Protein AF-A0AAT9T078-F1 (afdb_monomer_lite)

Foldseek 3Di:
DDLLLLLVLLVQQFQAADDPLAQDRNDYDAFVSSVCNSCCVPPNDDPDRDDDADLCRQVVVQDQSVVVVCVQFFAWDPPVRDARSKKWWFDQDPSTHTRGIWGRNHPQWTFGHDPPGGGDIDGCDPNVSVGTDTITHRDGDPPDPPPDPDDDPDDDPDDDDDDDDDDDDDDDDDDD

pLDDT: mean 80.49, std 22.94, range [25.34, 98.75]

Structure (mmCIF, N/CA/C/O backbone):
data_AF-A0AAT9T078-F1
#
_entry.id   AF-A0AAT9T078-F1
#
loop_
_atom_site.group_PDB
_atom_site.id
_atom_site.type_symbol
_atom_site.label_atom_id
_atom_site.label_alt_id
_atom_site.label_comp_id
_atom_site.label_asym_id
_atom_site.label_entity_id
_atom_site.label_seq_id
_atom_site.pdbx_PDB_ins_code
_atom_site.Cartn_x
_atom_site.Cartn_y
_atom_site.Cartn_z
_atom_site.occupancy
_atom_site.B_iso_or_equiv
_atom_site.auth_seq_id
_atom_site.auth_comp_id
_atom_site.auth_asym_id
_atom_site.auth_atom_id
_atom_site.pdbx_PDB_model_num
ATOM 1 N N . MET A 1 1 ? -11.924 10.698 -8.882 1.00 81.44 1 MET A N 1
ATOM 2 C CA . MET A 1 1 ? -12.069 9.786 -7.739 1.00 81.44 1 MET A CA 1
ATOM 3 C C . MET A 1 1 ? -12.107 10.585 -6.460 1.00 81.44 1 MET A C 1
ATOM 5 O O . MET A 1 1 ? -11.247 11.438 -6.237 1.00 81.44 1 MET A O 1
ATOM 9 N N . ARG A 1 2 ? -13.142 10.361 -5.662 1.00 89.94 2 ARG A N 1
ATOM 10 C CA . ARG A 1 2 ? -13.236 10.812 -4.278 1.00 89.94 2 ARG A CA 1
ATOM 11 C C . ARG A 1 2 ? -12.533 9.783 -3.399 1.00 89.94 2 ARG A C 1
ATOM 13 O O . ARG A 1 2 ? -12.533 8.597 -3.696 1.00 89.94 2 ARG A O 1
ATOM 20 N N . ARG A 1 3 ? -11.975 10.233 -2.281 1.00 94.06 3 ARG A N 1
ATOM 21 C CA . ARG A 1 3 ? -11.275 9.365 -1.323 1.00 94.06 3 ARG A CA 1
ATOM 22 C C . ARG A 1 3 ? -12.120 8.191 -0.824 1.00 94.06 3 ARG A C 1
ATOM 24 O O . ARG A 1 3 ? -11.613 7.083 -0.743 1.00 94.06 3 ARG A O 1
ATOM 31 N N . GLY A 1 4 ? -13.408 8.427 -0.563 1.00 95.62 4 GLY A N 1
ATOM 32 C CA . GLY A 1 4 ? -14.337 7.368 -0.163 1.00 95.62 4 GLY A CA 1
ATOM 33 C C . GLY A 1 4 ? -14.481 6.268 -1.218 1.00 95.62 4 GLY A C 1
ATOM 34 O O . GLY A 1 4 ? -14.464 5.102 -0.863 1.00 95.62 4 GLY A O 1
ATOM 35 N N . GLU A 1 5 ? -14.515 6.615 -2.510 1.00 96.00 5 GLU A N 1
ATOM 36 C CA . GLU A 1 5 ? -14.597 5.626 -3.601 1.00 96.00 5 GLU A CA 1
ATOM 37 C C . GLU A 1 5 ? -13.366 4.710 -3.624 1.00 96.00 5 GLU A C 1
ATOM 39 O O . GLU A 1 5 ? -13.489 3.523 -3.895 1.00 96.00 5 GLU A O 1
ATOM 44 N N . ILE A 1 6 ? -12.188 5.250 -3.292 1.00 96.88 6 ILE A N 1
ATOM 45 C CA . ILE A 1 6 ? -10.938 4.481 -3.215 1.00 96.88 6 ILE A CA 1
ATOM 46 C C . ILE A 1 6 ? -10.976 3.493 -2.048 1.00 96.88 6 ILE A C 1
ATOM 48 O O . ILE A 1 6 ? -10.581 2.343 -2.214 1.00 96.88 6 ILE A O 1
ATOM 52 N N . VAL A 1 7 ? -11.463 3.924 -0.881 1.00 98.31 7 VAL A N 1
ATOM 53 C CA . VAL A 1 7 ? -11.593 3.048 0.295 1.00 98.31 7 VAL A CA 1
ATOM 54 C C . VAL A 1 7 ? -12.614 1.943 0.039 1.00 98.31 7 VAL A C 1
ATOM 56 O O . VAL A 1 7 ? -12.325 0.780 0.303 1.00 98.31 7 VAL A O 1
ATOM 59 N N . GLU A 1 8 ? -13.776 2.285 -0.519 1.00 98.19 8 GLU A N 1
ATOM 60 C CA . GLU A 1 8 ? -14.802 1.296 -0.852 1.00 98.19 8 GLU A CA 1
ATOM 61 C C . GLU A 1 8 ? -14.296 0.298 -1.896 1.00 98.19 8 GLU A C 1
ATOM 63 O O . GLU A 1 8 ? -14.427 -0.904 -1.688 1.00 98.19 8 GLU A O 1
ATOM 68 N N . ALA A 1 9 ? -13.616 0.762 -2.951 1.00 97.75 9 ALA A N 1
ATOM 69 C CA . ALA A 1 9 ? -12.970 -0.129 -3.909 1.00 97.75 9 ALA A CA 1
ATOM 70 C C . ALA A 1 9 ? -11.949 -1.046 -3.222 1.00 97.75 9 ALA A C 1
ATOM 72 O O . ALA A 1 9 ? -12.015 -2.256 -3.399 1.00 97.75 9 ALA A O 1
ATOM 73 N N . ALA A 1 10 ? -11.064 -0.516 -2.371 1.00 98.25 10 ALA A N 1
ATOM 74 C CA . ALA A 1 10 ? -10.077 -1.319 -1.646 1.00 98.25 10 ALA A CA 1
ATOM 75 C C . ALA A 1 10 ? -10.715 -2.402 -0.760 1.00 98.25 10 ALA A C 1
ATOM 77 O O . ALA A 1 10 ? -10.191 -3.512 -0.669 1.00 98.25 10 ALA A O 1
ATOM 78 N N . ARG A 1 11 ? -11.863 -2.115 -0.136 1.00 98.56 11 ARG A N 1
ATOM 79 C CA . ARG A 1 11 ? -12.599 -3.078 0.700 1.00 98.56 11 ARG A CA 1
ATOM 80 C C . ARG A 1 11 ? -13.165 -4.248 -0.095 1.00 98.56 11 ARG A C 1
ATOM 82 O O . ARG A 1 11 ? -13.206 -5.357 0.428 1.00 98.56 11 ARG A O 1
ATOM 89 N N . LEU A 1 12 ? -13.529 -4.046 -1.362 1.00 98.44 12 LEU A N 1
ATOM 90 C CA . LEU A 1 12 ? -13.979 -5.143 -2.224 1.00 98.44 12 LEU A CA 1
ATOM 91 C C . LEU A 1 12 ? -12.871 -6.185 -2.463 1.00 98.44 12 LEU A C 1
ATOM 93 O O . LEU A 1 12 ? -13.167 -7.338 -2.769 1.00 98.44 12 LEU A O 1
ATOM 97 N N . TRP A 1 13 ? -11.599 -5.808 -2.310 1.00 98.38 13 TRP A N 1
ATOM 98 C CA . TRP A 1 13 ? -10.464 -6.712 -2.500 1.00 98.38 13 TRP A CA 1
ATOM 99 C C . TRP A 1 13 ? -10.145 -7.573 -1.276 1.00 98.38 13 TRP A C 1
ATOM 101 O O . TRP A 1 13 ? -9.349 -8.505 -1.409 1.00 98.38 13 TRP A O 1
ATOM 111 N N . LEU A 1 14 ? -10.746 -7.304 -0.110 1.00 98.44 14 LEU A N 1
ATOM 112 C CA . LEU A 1 14 ? -10.518 -8.083 1.110 1.00 98.44 14 LEU A CA 1
ATOM 113 C C . LEU A 1 14 ? -10.739 -9.582 0.863 1.00 98.44 14 LEU A C 1
ATOM 115 O O . LEU A 1 14 ? -11.707 -9.993 0.228 1.00 98.44 14 LEU A O 1
ATOM 119 N N . GLY A 1 15 ? -9.815 -10.405 1.358 1.00 97.88 15 GLY A N 1
ATOM 120 C CA . GLY A 1 15 ? -9.829 -11.855 1.155 1.00 97.88 15 GLY A CA 1
ATOM 121 C C . GLY A 1 15 ? -9.188 -12.338 -0.152 1.00 97.88 15 GLY A C 1
ATOM 122 O O . GLY A 1 15 ? -8.995 -13.542 -0.303 1.00 97.88 15 GLY A O 1
ATOM 123 N N . THR A 1 16 ? -8.796 -11.448 -1.072 1.00 98.38 16 THR A N 1
ATOM 124 C CA . THR A 1 16 ? -8.053 -11.846 -2.283 1.00 98.38 16 THR A CA 1
ATOM 125 C C . THR A 1 16 ? -6.709 -12.482 -1.890 1.00 98.38 16 THR A C 1
ATOM 127 O O . THR A 1 16 ? -5.955 -11.842 -1.155 1.00 98.38 16 THR A O 1
ATOM 130 N N . PRO A 1 17 ? -6.375 -13.705 -2.347 1.00 97.31 17 PRO A N 1
ATOM 131 C CA . PRO A 1 17 ? -5.111 -14.361 -2.005 1.00 97.31 17 PRO A CA 1
ATOM 132 C C . PRO A 1 17 ? -3.879 -13.575 -2.456 1.00 97.31 17 PRO A C 1
ATOM 134 O O . PRO A 1 17 ? -3.906 -12.901 -3.487 1.00 97.31 17 PRO A O 1
ATOM 137 N N . TYR A 1 18 ? -2.771 -13.699 -1.728 1.00 96.19 18 TYR A N 1
ATOM 138 C CA . TYR A 1 18 ? -1.501 -13.170 -2.199 1.00 96.19 18 TYR A CA 1
ATOM 139 C C . TYR A 1 18 ? -0.975 -13.997 -3.373 1.00 96.19 18 TYR A C 1
ATOM 141 O O . TYR A 1 18 ? -0.784 -15.208 -3.262 1.00 96.19 18 TYR A O 1
ATOM 149 N N . HIS A 1 19 ? -0.700 -13.334 -4.494 1.00 94.69 19 HIS A N 1
ATOM 150 C CA . HIS A 1 19 ? 0.009 -13.930 -5.621 1.00 94.69 19 HIS A CA 1
ATOM 151 C C . HIS A 1 19 ? 0.923 -12.876 -6.244 1.00 94.69 19 HIS A C 1
ATOM 153 O O . HIS A 1 19 ? 0.462 -11.842 -6.730 1.00 94.69 19 HIS A O 1
ATOM 159 N N . HIS A 1 20 ? 2.229 -13.147 -6.198 1.00 92.38 20 HIS A N 1
ATOM 160 C CA . HIS A 1 20 ? 3.274 -12.264 -6.713 1.00 92.38 20 HIS A CA 1
ATOM 161 C C . HIS A 1 20 ? 3.000 -11.849 -8.165 1.00 92.38 20 HIS A C 1
ATOM 163 O O . HIS A 1 20 ? 2.713 -12.698 -9.005 1.00 92.38 20 HIS A O 1
ATOM 169 N N . GLN A 1 21 ? 3.077 -10.547 -8.451 1.00 91.94 21 GLN A N 1
ATOM 170 C CA . GLN A 1 21 ? 2.776 -9.892 -9.736 1.00 91.94 21 GLN A CA 1
ATOM 171 C C . GLN A 1 21 ? 1.331 -10.011 -10.246 1.00 91.94 21 GLN A C 1
ATOM 173 O O . GLN A 1 21 ? 0.992 -9.429 -11.284 1.00 91.94 21 GLN A O 1
ATOM 178 N N . ALA A 1 22 ? 0.453 -10.717 -9.536 1.00 94.19 22 ALA A N 1
ATOM 179 C CA . ALA A 1 22 ? -0.950 -10.800 -9.902 1.00 94.19 22 ALA A CA 1
ATOM 180 C C . ALA A 1 22 ? -1.701 -9.525 -9.496 1.00 94.19 22 ALA A C 1
ATOM 182 O O . ALA A 1 22 ? -1.253 -8.739 -8.662 1.00 94.19 22 ALA A O 1
ATOM 183 N N . SER A 1 23 ? -2.866 -9.308 -10.101 1.00 96.12 23 SER A N 1
ATOM 184 C CA . SER A 1 23 ? -3.718 -8.152 -9.808 1.00 96.12 23 SER A CA 1
ATOM 185 C C . SER A 1 23 ? -5.180 -8.452 -10.161 1.00 96.12 23 SER A C 1
ATOM 187 O O . SER A 1 23 ? -5.837 -7.716 -10.885 1.00 96.12 23 SER A O 1
ATOM 189 N N . LEU A 1 24 ? -5.700 -9.591 -9.720 1.00 97.00 24 LEU A N 1
ATOM 190 C CA . LEU A 1 24 ? -7.062 -10.016 -10.030 1.00 97.00 24 LEU A CA 1
ATOM 191 C C . LEU A 1 24 ? -7.842 -10.259 -8.741 1.00 97.00 24 LEU A C 1
ATOM 193 O O . LEU A 1 24 ? -7.504 -11.149 -7.961 1.00 97.00 24 LEU A O 1
ATOM 197 N N . GLN A 1 25 ? -8.884 -9.457 -8.531 1.00 97.69 25 GLN A N 1
ATOM 198 C CA . GLN A 1 25 ? -9.729 -9.503 -7.342 1.00 97.69 25 GLN A CA 1
ATOM 199 C C . GLN A 1 25 ? -10.299 -10.910 -7.127 1.00 97.69 25 GLN A C 1
ATOM 201 O O . GLN A 1 25 ? -10.749 -11.557 -8.071 1.00 97.69 25 GLN A O 1
ATOM 206 N N . GLY A 1 26 ? -10.247 -11.405 -5.890 1.00 97.06 26 GLY A N 1
ATOM 207 C CA . GLY A 1 26 ? -10.717 -12.740 -5.505 1.00 97.06 26 GLY A CA 1
ATOM 208 C C . GLY A 1 26 ? -9.859 -13.912 -6.002 1.00 97.06 26 GLY A C 1
ATOM 209 O O . GLY A 1 26 ? -10.031 -15.023 -5.511 1.00 97.06 26 GLY A O 1
ATOM 210 N N . ILE A 1 27 ? -8.920 -13.687 -6.929 1.00 97.31 27 ILE A N 1
ATOM 211 C CA . ILE A 1 27 ? -8.071 -14.737 -7.513 1.00 97.31 27 ILE A CA 1
ATOM 212 C C . ILE A 1 27 ? -6.632 -14.638 -7.009 1.00 97.31 27 ILE A C 1
ATOM 214 O O . ILE A 1 27 ? -6.050 -15.639 -6.599 1.00 97.31 27 ILE A O 1
ATOM 218 N N . GLY A 1 28 ? -6.045 -13.443 -7.039 1.00 96.50 28 GLY A N 1
ATOM 219 C CA . GLY A 1 28 ? -4.672 -13.241 -6.606 1.00 96.50 28 GLY A CA 1
ATOM 220 C C . GLY A 1 28 ? -4.165 -11.823 -6.841 1.00 96.50 28 GLY A C 1
ATOM 221 O O . GLY A 1 28 ? -4.311 -11.285 -7.941 1.00 96.50 28 GLY A O 1
ATOM 222 N N . CYS A 1 29 ? -3.509 -11.230 -5.847 1.00 96.62 29 CYS A N 1
ATOM 223 C CA . CYS A 1 29 ? -2.745 -9.998 -6.025 1.00 96.62 29 CYS A CA 1
ATOM 224 C C . CYS A 1 29 ? -1.588 -9.870 -5.040 1.00 96.62 29 CYS A C 1
ATOM 226 O O . CYS A 1 29 ? -1.653 -10.401 -3.938 1.00 96.62 29 CYS A O 1
ATOM 228 N N . ASP A 1 30 ? -0.563 -9.104 -5.389 1.00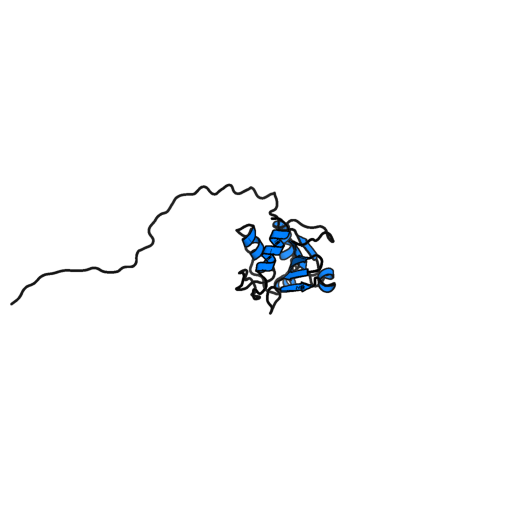 95.12 30 ASP A N 1
ATOM 229 C CA . ASP A 1 30 ? 0.395 -8.598 -4.406 1.00 95.12 30 ASP A CA 1
ATOM 230 C C . ASP A 1 30 ? 0.090 -7.142 -4.016 1.00 95.12 30 ASP A C 1
ATOM 232 O O . ASP A 1 30 ? -0.966 -6.601 -4.353 1.00 95.12 30 ASP A O 1
ATOM 236 N N . CYS A 1 31 ? 0.986 -6.505 -3.252 1.00 95.38 31 CYS A N 1
ATOM 237 C CA . CYS A 1 31 ? 0.746 -5.152 -2.750 1.00 95.38 31 CYS A CA 1
ATOM 238 C C . CYS A 1 31 ? 0.557 -4.127 -3.880 1.00 95.38 31 CYS A C 1
ATOM 240 O O . CYS A 1 31 ? -0.381 -3.331 -3.834 1.00 95.38 31 CYS A O 1
ATOM 242 N N . LEU A 1 32 ? 1.390 -4.181 -4.923 1.00 94.44 32 LEU A N 1
ATOM 243 C CA . LEU A 1 32 ? 1.260 -3.308 -6.086 1.00 94.44 32 LEU A CA 1
ATOM 244 C C . LEU A 1 32 ? 0.043 -3.712 -6.924 1.00 94.44 32 LEU A C 1
ATOM 246 O O . LEU A 1 32 ? -0.692 -2.854 -7.409 1.00 94.44 32 LEU A O 1
ATOM 250 N N . GLY A 1 33 ? -0.206 -5.012 -7.055 1.00 95.44 33 GLY A N 1
ATOM 251 C CA . GLY A 1 33 ? -1.364 -5.585 -7.718 1.00 95.44 33 GLY A CA 1
ATOM 252 C C . GLY A 1 33 ? -2.695 -5.093 -7.160 1.00 95.44 33 GLY A C 1
ATOM 253 O O . GLY A 1 33 ? -3.600 -4.820 -7.945 1.00 95.44 33 GLY A O 1
ATOM 254 N N . LEU A 1 34 ? -2.796 -4.904 -5.842 1.00 97.25 34 LEU A N 1
ATOM 255 C CA . LEU A 1 34 ? -3.956 -4.289 -5.192 1.00 97.25 34 LEU A CA 1
ATOM 256 C C . LEU A 1 34 ? -4.176 -2.848 -5.678 1.00 97.25 34 LEU A C 1
ATOM 258 O O . LEU A 1 34 ? -5.271 -2.504 -6.116 1.00 97.25 34 LEU A O 1
ATOM 262 N N . VAL A 1 35 ? -3.136 -2.007 -5.657 1.00 95.75 35 VAL A N 1
ATOM 263 C CA . VAL A 1 35 ? -3.227 -0.602 -6.106 1.00 95.75 35 VAL A CA 1
ATOM 264 C C . VAL A 1 35 ? -3.586 -0.522 -7.592 1.00 95.75 35 VAL A C 1
ATOM 266 O O . VAL A 1 35 ? -4.457 0.256 -7.985 1.00 95.75 35 VAL A O 1
ATOM 269 N N . ARG A 1 36 ? -2.956 -1.362 -8.419 1.00 95.56 36 ARG A N 1
ATOM 270 C CA . ARG A 1 36 ? -3.257 -1.489 -9.852 1.00 95.56 36 ARG A CA 1
ATOM 271 C C . ARG A 1 36 ? -4.697 -1.945 -10.089 1.00 95.56 36 ARG A C 1
ATOM 273 O O . ARG A 1 36 ? -5.332 -1.491 -11.038 1.00 95.56 36 ARG A O 1
ATOM 280 N N . GLY A 1 37 ? -5.195 -2.855 -9.258 1.00 95.81 37 GLY A N 1
ATOM 281 C CA . GLY A 1 37 ? -6.570 -3.341 -9.260 1.00 95.81 37 GLY A CA 1
ATOM 282 C C . GLY A 1 37 ? -7.580 -2.234 -9.024 1.00 95.81 37 GLY A C 1
ATOM 283 O O . GLY A 1 37 ? -8.399 -1.954 -9.892 1.00 95.81 37 GLY A O 1
ATOM 284 N N . ILE A 1 38 ? -7.421 -1.520 -7.913 1.00 95.62 38 ILE A N 1
ATOM 285 C CA . ILE A 1 38 ? -8.265 -0.375 -7.553 1.00 95.62 38 ILE A CA 1
ATOM 286 C C . ILE A 1 38 ? -8.228 0.708 -8.638 1.00 95.62 38 ILE A C 1
ATOM 288 O O . ILE A 1 38 ? -9.253 1.311 -8.954 1.00 95.62 38 ILE A O 1
ATOM 292 N N . TRP A 1 39 ? -7.059 0.952 -9.242 1.00 93.88 39 TRP A N 1
ATOM 293 C CA . TRP A 1 39 ? -6.961 1.846 -10.395 1.00 93.88 39 TRP A CA 1
ATOM 294 C C . TRP A 1 39 ? -7.861 1.380 -11.541 1.00 93.88 39 TRP A C 1
ATOM 296 O O . TRP A 1 39 ? -8.604 2.194 -12.084 1.00 93.88 39 TRP A O 1
ATOM 306 N N . ARG A 1 40 ? -7.827 0.089 -11.897 1.00 94.44 40 ARG A N 1
ATOM 307 C CA . ARG A 1 40 ? -8.684 -0.455 -12.960 1.00 94.44 40 ARG A CA 1
ATOM 308 C C . ARG A 1 40 ? -10.161 -0.322 -12.649 1.00 94.44 40 ARG A C 1
ATOM 310 O O . ARG A 1 40 ? -10.908 0.125 -13.517 1.00 94.44 40 ARG A O 1
ATOM 317 N N . ASP A 1 41 ? -10.547 -0.616 -11.417 1.00 93.00 41 ASP A N 1
ATOM 318 C CA . ASP A 1 41 ? -11.941 -0.557 -10.982 1.00 93.00 41 ASP A CA 1
ATOM 319 C C . ASP A 1 41 ? -12.516 0.866 -11.071 1.00 93.00 41 ASP A C 1
ATOM 321 O O . ASP A 1 41 ? -13.696 1.046 -11.369 1.00 93.00 41 ASP A O 1
ATOM 325 N N . LEU A 1 42 ? -11.687 1.891 -10.840 1.00 92.06 42 LEU A N 1
ATOM 326 C CA . LEU A 1 42 ? -12.146 3.279 -10.739 1.00 92.06 42 LEU A CA 1
ATOM 327 C C . LEU A 1 42 ? -11.818 4.164 -11.951 1.00 92.06 42 LEU A C 1
ATOM 329 O O . LEU A 1 42 ? -12.501 5.166 -12.175 1.00 92.06 42 LEU A O 1
ATOM 333 N N . LEU A 1 43 ? -10.759 3.855 -12.702 1.00 89.12 43 LEU A N 1
ATOM 334 C CA . LEU A 1 43 ? -10.243 4.681 -13.804 1.00 89.12 43 LEU A CA 1
ATOM 335 C C . LEU A 1 43 ? -10.111 3.940 -15.137 1.00 89.12 43 LEU A C 1
ATOM 337 O O . LEU A 1 43 ? -9.879 4.601 -16.152 1.00 89.12 43 LEU A O 1
ATOM 341 N N . GLY A 1 44 ? -1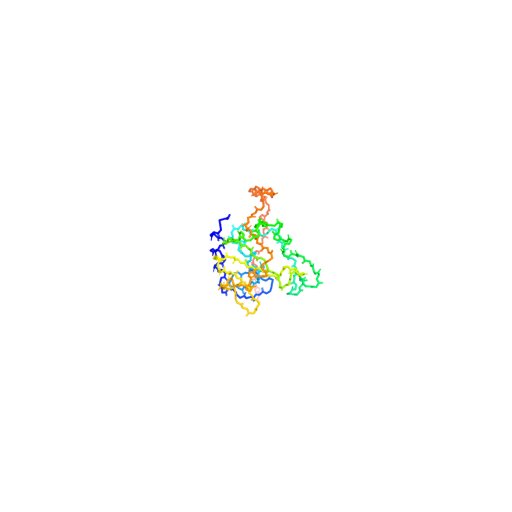0.241 2.613 -15.159 1.00 89.12 44 GLY A N 1
ATOM 342 C CA . GLY A 1 44 ? -10.009 1.802 -16.352 1.00 89.12 44 GLY A CA 1
ATOM 343 C C . GLY A 1 44 ? -8.528 1.487 -16.575 1.00 89.12 44 GLY A C 1
ATOM 344 O O . GLY A 1 44 ? -7.813 1.120 -15.651 1.00 89.12 44 GLY A O 1
ATOM 345 N N . GLU A 1 45 ? -8.049 1.574 -17.813 1.00 89.25 45 GLU A N 1
ATOM 346 C CA . GLU A 1 45 ? -6.715 1.074 -18.170 1.00 89.25 45 GLU A CA 1
ATOM 347 C C . GLU A 1 45 ? -5.582 1.668 -17.306 1.00 89.25 45 GLU A C 1
ATOM 349 O O . GLU A 1 45 ? -5.554 2.861 -16.970 1.00 89.25 45 GLU A O 1
ATOM 354 N N . GLU A 1 46 ? -4.638 0.805 -16.927 1.00 89.00 46 GLU A N 1
ATOM 355 C CA . GLU A 1 46 ? -3.452 1.198 -16.171 1.00 89.00 46 GLU A CA 1
ATOM 356 C C . GLU A 1 46 ? -2.549 2.122 -16.996 1.00 89.00 46 GLU A C 1
ATOM 358 O O . GLU A 1 46 ? -2.440 1.968 -18.212 1.00 89.00 46 GLU A O 1
ATOM 363 N N . PRO A 1 47 ? -1.864 3.086 -16.362 1.00 84.06 47 PRO A N 1
ATOM 364 C CA . PRO A 1 47 ? -1.075 4.067 -17.093 1.00 84.06 47 PRO A CA 1
ATOM 365 C C . PRO A 1 47 ? 0.278 3.519 -17.573 1.00 84.06 47 PRO A C 1
ATOM 367 O O . PRO A 1 47 ? 0.851 4.075 -18.508 1.00 84.06 47 PRO A O 1
ATOM 370 N N . GLU A 1 48 ? 0.788 2.459 -16.944 1.00 83.94 48 GLU A N 1
ATOM 371 C CA . GLU A 1 48 ? 1.989 1.733 -17.352 1.00 83.94 48 GLU A CA 1
ATOM 372 C C . GLU A 1 48 ? 1.892 0.267 -16.914 1.00 83.94 48 GLU A C 1
ATOM 374 O O . GLU A 1 48 ? 1.326 -0.034 -15.863 1.00 83.94 48 GLU A O 1
ATOM 379 N N . ALA A 1 49 ? 2.468 -0.645 -17.699 1.00 82.19 49 ALA A N 1
ATOM 380 C CA . ALA A 1 49 ? 2.651 -2.024 -17.263 1.00 82.19 49 ALA A CA 1
ATOM 381 C C . ALA A 1 49 ? 3.867 -2.098 -16.321 1.00 82.19 49 ALA A C 1
ATOM 383 O O . ALA A 1 49 ? 4.939 -1.603 -16.690 1.00 82.19 49 ALA A O 1
ATOM 384 N N . PRO A 1 50 ? 3.751 -2.709 -15.128 1.00 79.94 50 PRO A N 1
ATOM 385 C CA . PRO A 1 50 ? 4.903 -2.863 -14.254 1.00 79.94 50 PRO A CA 1
ATOM 386 C C . PRO A 1 50 ? 5.923 -3.817 -14.899 1.00 79.94 50 PRO A C 1
ATOM 388 O O . PRO A 1 50 ? 5.530 -4.850 -15.451 1.00 79.94 50 PRO A O 1
ATOM 391 N N . PRO A 1 51 ? 7.233 -3.519 -14.829 1.00 75.00 51 PRO A N 1
ATOM 392 C CA . PRO A 1 51 ? 8.249 -4.477 -15.250 1.00 75.00 51 PRO A CA 1
ATOM 393 C C . PRO A 1 51 ? 8.190 -5.725 -14.354 1.00 75.00 51 PRO A C 1
ATOM 395 O O . PRO A 1 51 ? 7.750 -5.622 -13.208 1.00 75.00 51 PRO A O 1
ATOM 398 N N . PRO A 1 52 ? 8.676 -6.895 -14.804 1.00 76.06 52 PRO A N 1
ATOM 399 C CA . PRO A 1 52 ? 8.857 -8.031 -13.909 1.00 76.06 52 PRO A CA 1
ATOM 400 C C . PRO A 1 52 ? 9.778 -7.638 -12.743 1.00 76.06 52 PRO A C 1
ATOM 402 O O . PRO A 1 52 ? 10.944 -7.310 -12.950 1.00 76.06 52 PRO A O 1
ATOM 405 N N . TYR A 1 53 ? 9.265 -7.675 -11.515 1.00 74.06 53 TYR A N 1
ATOM 406 C CA . TYR A 1 53 ? 10.042 -7.464 -10.291 1.00 74.06 53 TYR A CA 1
ATOM 407 C C . TYR A 1 53 ? 10.118 -8.756 -9.484 1.00 74.06 53 TYR A C 1
ATOM 409 O O . TYR A 1 53 ? 9.125 -9.462 -9.328 1.00 74.06 53 TYR A O 1
ATOM 417 N N . SER A 1 54 ? 11.289 -9.085 -8.947 1.00 68.12 54 SER A N 1
ATOM 418 C CA . SER A 1 54 ? 11.391 -10.124 -7.918 1.00 68.12 54 SER A CA 1
ATOM 419 C C . SER A 1 54 ? 10.952 -9.567 -6.553 1.00 68.12 54 SER A C 1
ATOM 421 O O . SER A 1 54 ? 11.029 -8.353 -6.341 1.00 68.12 54 SER A O 1
ATOM 423 N N . PRO A 1 55 ? 10.555 -10.418 -5.591 1.00 62.97 55 PRO A N 1
ATOM 424 C CA . PRO A 1 55 ? 10.258 -9.983 -4.219 1.00 62.97 55 PRO A CA 1
ATOM 425 C C . PRO A 1 55 ? 11.420 -9.231 -3.534 1.00 62.97 55 PRO A C 1
ATOM 427 O O . PRO A 1 55 ? 11.207 -8.449 -2.610 1.00 62.97 55 PRO A O 1
ATOM 430 N N . TYR A 1 56 ? 12.653 -9.437 -4.014 1.00 63.06 56 TYR A N 1
ATOM 431 C CA . TYR A 1 56 ? 13.893 -8.851 -3.487 1.00 63.06 56 TYR A CA 1
ATOM 432 C C . TYR A 1 56 ? 14.474 -7.739 -4.376 1.00 63.06 56 TYR A C 1
ATOM 434 O O . TYR A 1 56 ? 15.523 -7.169 -4.077 1.00 63.06 56 TYR A O 1
ATOM 442 N N . TRP A 1 57 ? 13.819 -7.428 -5.493 1.00 56.78 57 TRP A N 1
ATOM 443 C CA . TRP A 1 57 ? 14.399 -6.647 -6.586 1.00 56.78 57 TRP A CA 1
ATOM 444 C C . TRP A 1 57 ? 14.782 -5.216 -6.182 1.00 56.78 57 TRP A C 1
ATOM 446 O O . TRP A 1 57 ? 15.841 -4.721 -6.579 1.00 56.78 57 TRP A O 1
ATOM 456 N N . ALA A 1 58 ? 13.989 -4.596 -5.301 1.00 57.91 58 ALA A N 1
ATOM 457 C CA . ALA A 1 58 ? 14.269 -3.273 -4.741 1.00 57.91 58 ALA A CA 1
ATOM 458 C C . ALA A 1 58 ? 15.600 -3.218 -3.959 1.00 57.91 58 ALA A C 1
ATOM 460 O O . ALA A 1 58 ? 16.305 -2.210 -3.989 1.00 57.91 58 ALA A O 1
ATOM 461 N N . GLU A 1 59 ? 15.991 -4.309 -3.295 1.00 54.34 59 GLU A N 1
ATOM 462 C CA . GLU A 1 59 ? 17.202 -4.364 -2.465 1.00 54.34 59 GLU A CA 1
ATOM 463 C C . GLU A 1 59 ? 18.468 -4.555 -3.308 1.00 54.34 59 GLU A C 1
ATOM 465 O O . GLU A 1 59 ? 19.511 -3.984 -2.991 1.00 54.34 59 GLU A O 1
ATOM 470 N N . SER A 1 60 ? 18.369 -5.301 -4.414 1.00 54.62 60 SER A N 1
ATOM 471 C CA . SER A 1 60 ? 19.507 -5.596 -5.295 1.00 54.62 60 SER A CA 1
ATOM 472 C C . SER A 1 60 ? 19.978 -4.409 -6.138 1.00 54.62 60 SER A C 1
ATOM 474 O O . SER A 1 60 ? 21.170 -4.298 -6.412 1.00 54.62 60 SER A O 1
ATOM 476 N N . LEU A 1 61 ? 19.068 -3.512 -6.534 1.00 59.00 61 LEU A N 1
ATOM 477 C CA . LEU A 1 61 ? 19.393 -2.373 -7.403 1.00 59.00 61 LEU A CA 1
ATOM 478 C C . LEU A 1 61 ? 19.450 -1.034 -6.656 1.00 59.00 61 LEU A C 1
ATOM 480 O O . LEU A 1 61 ? 19.922 -0.055 -7.228 1.00 59.00 61 LEU A O 1
ATOM 484 N N . ARG A 1 62 ? 18.985 -0.975 -5.394 1.00 66.69 62 ARG A N 1
ATOM 485 C CA . ARG A 1 62 ? 18.849 0.262 -4.593 1.00 66.69 62 ARG A CA 1
ATOM 486 C C . ARG A 1 62 ? 18.100 1.387 -5.329 1.00 66.69 62 ARG A C 1
ATOM 488 O O . ARG A 1 62 ? 18.375 2.564 -5.115 1.00 66.69 62 ARG A O 1
ATOM 495 N N . GLN A 1 63 ? 17.161 1.028 -6.200 1.00 76.31 63 GLN A N 1
ATOM 496 C CA . GLN A 1 63 ? 16.386 1.970 -7.004 1.00 76.31 63 GLN A CA 1
ATOM 497 C C . GLN A 1 63 ? 14.992 2.171 -6.412 1.00 76.31 63 GLN A C 1
ATOM 499 O O . GLN A 1 63 ? 14.312 1.206 -6.069 1.00 76.31 63 GLN A O 1
ATOM 504 N N . GLU A 1 64 ? 14.545 3.425 -6.360 1.00 85.56 64 GLU A N 1
ATOM 505 C CA . GLU A 1 64 ? 13.206 3.829 -5.913 1.00 85.56 64 GLU A CA 1
ATOM 506 C C . GLU A 1 64 ? 12.126 3.541 -6.967 1.00 85.56 64 GLU A C 1
ATOM 508 O O . GLU A 1 64 ? 11.332 4.413 -7.312 1.00 85.56 64 GLU A O 1
ATOM 513 N N . THR A 1 65 ? 12.088 2.334 -7.539 1.00 85.25 65 THR A N 1
ATOM 514 C CA . THR A 1 65 ? 11.199 2.040 -8.674 1.00 85.25 65 THR A CA 1
ATOM 515 C C . THR A 1 65 ? 9.728 2.258 -8.325 1.00 85.25 65 THR A C 1
ATOM 517 O O . THR A 1 65 ? 9.012 2.895 -9.099 1.00 85.25 65 THR A O 1
ATOM 520 N N . LEU A 1 66 ? 9.287 1.779 -7.154 1.00 89.06 66 LEU A N 1
ATOM 521 C CA . LEU A 1 66 ? 7.902 1.922 -6.700 1.00 89.06 66 LEU A CA 1
ATOM 522 C C . LEU A 1 66 ? 7.541 3.391 -6.444 1.00 89.06 66 LEU A C 1
ATOM 524 O O . LEU A 1 66 ? 6.531 3.869 -6.955 1.00 89.06 66 LEU A O 1
ATOM 528 N N . ALA A 1 67 ? 8.383 4.120 -5.707 1.00 91.12 67 ALA A N 1
ATOM 529 C CA . ALA A 1 67 ? 8.148 5.532 -5.416 1.00 91.12 67 ALA A CA 1
ATOM 530 C C . ALA A 1 67 ? 8.206 6.395 -6.684 1.00 91.12 67 ALA A C 1
ATOM 532 O O . ALA A 1 67 ? 7.326 7.221 -6.907 1.00 91.12 67 ALA A O 1
ATOM 533 N N . THR A 1 68 ? 9.161 6.147 -7.583 1.00 90.94 68 THR A N 1
ATOM 534 C CA . THR A 1 68 ? 9.263 6.869 -8.860 1.00 90.94 68 THR A CA 1
ATOM 535 C C . THR A 1 68 ? 8.036 6.610 -9.740 1.00 90.94 68 THR A C 1
ATOM 537 O O . THR A 1 68 ? 7.536 7.536 -10.373 1.00 90.94 68 THR A O 1
ATOM 540 N N . ALA A 1 69 ? 7.518 5.376 -9.781 1.00 89.56 69 ALA A N 1
ATOM 541 C CA . ALA A 1 69 ? 6.265 5.067 -10.474 1.00 89.56 69 ALA A CA 1
ATOM 542 C C . ALA A 1 69 ? 5.067 5.798 -9.854 1.00 89.56 69 ALA A C 1
ATOM 544 O O . ALA A 1 69 ? 4.294 6.433 -10.573 1.00 89.56 69 ALA A O 1
ATOM 545 N N . ALA A 1 70 ? 4.954 5.790 -8.524 1.00 91.94 70 ALA A N 1
ATOM 546 C CA . ALA A 1 70 ? 3.919 6.531 -7.813 1.00 91.94 70 ALA A CA 1
ATOM 547 C C . ALA A 1 70 ? 3.986 8.039 -8.112 1.00 91.94 70 ALA A C 1
ATOM 549 O O . ALA A 1 70 ? 2.960 8.634 -8.420 1.00 91.94 70 ALA A O 1
ATOM 550 N N . MET A 1 71 ? 5.179 8.644 -8.134 1.00 92.12 71 MET A N 1
ATOM 551 C CA . MET A 1 71 ? 5.365 10.063 -8.470 1.00 92.12 71 MET A CA 1
ATOM 552 C C . MET A 1 71 ? 4.952 10.418 -9.904 1.00 92.12 71 MET A C 1
ATOM 554 O O 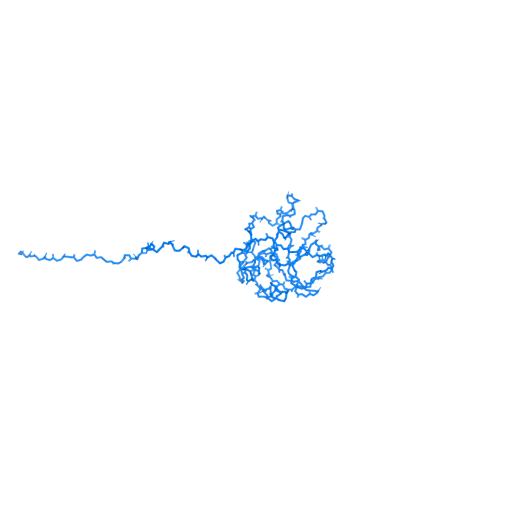. MET A 1 71 ? 4.535 11.549 -10.147 1.00 92.12 71 MET A O 1
ATOM 558 N N . ARG A 1 72 ? 5.064 9.487 -10.864 1.00 91.19 72 ARG A N 1
ATOM 559 C CA . ARG A 1 72 ? 4.616 9.721 -12.249 1.00 91.19 72 ARG A CA 1
ATOM 560 C C . ARG A 1 72 ? 3.091 9.729 -12.374 1.00 91.19 72 ARG A C 1
ATOM 562 O O . ARG A 1 72 ? 2.552 10.493 -13.174 1.00 91.19 72 ARG A O 1
ATOM 569 N N . HIS A 1 73 ? 2.407 8.877 -11.609 1.00 90.56 73 HIS A N 1
ATOM 570 C CA . HIS A 1 73 ? 0.996 8.541 -11.851 1.00 90.56 73 HIS A CA 1
ATOM 571 C C . HIS A 1 73 ? 0.024 9.020 -1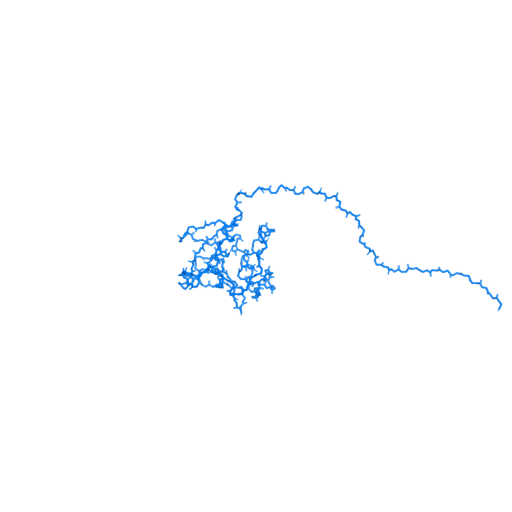0.773 1.00 90.56 73 HIS A C 1
ATOM 573 O O . HIS A 1 73 ? -1.180 9.088 -11.031 1.00 90.56 73 HIS A O 1
ATOM 579 N N . LEU A 1 74 ? 0.521 9.343 -9.580 1.00 92.25 74 LEU A N 1
ATOM 580 C CA . LEU A 1 74 ? -0.261 9.734 -8.411 1.00 92.25 74 LEU A CA 1
ATOM 581 C C . LEU A 1 74 ? 0.180 11.112 -7.907 1.00 92.25 74 LEU A C 1
ATOM 583 O O . LEU A 1 74 ? 1.308 11.550 -8.116 1.00 92.25 74 LEU A O 1
ATOM 587 N N . GLN A 1 75 ? -0.715 11.793 -7.195 1.00 93.38 75 GLN A N 1
ATOM 588 C CA . GLN A 1 75 ? -0.430 13.098 -6.607 1.00 93.38 75 GLN A CA 1
ATOM 589 C C . GLN A 1 75 ? 0.263 12.918 -5.246 1.00 93.38 75 GLN A C 1
ATOM 591 O O . GLN A 1 75 ? -0.359 12.334 -4.357 1.00 93.38 75 GLN A O 1
ATOM 596 N N . PRO A 1 76 ? 1.481 13.447 -5.023 1.00 95.62 76 PRO A N 1
ATOM 597 C CA . PRO A 1 76 ? 2.128 13.383 -3.714 1.00 95.62 76 PRO A CA 1
ATOM 598 C C . PRO A 1 76 ? 1.313 14.085 -2.625 1.00 95.62 76 PRO A C 1
ATOM 600 O O . PRO A 1 76 ? 0.716 15.142 -2.866 1.00 95.62 76 PRO A O 1
ATOM 603 N N . VAL A 1 77 ? 1.327 13.511 -1.425 1.00 96.44 77 VAL A N 1
ATOM 604 C CA . VAL A 1 77 ? 0.751 14.073 -0.201 1.00 96.44 77 VAL A CA 1
ATOM 605 C C . VAL A 1 77 ? 1.894 14.447 0.740 1.00 96.44 77 VAL A C 1
ATOM 607 O O . VAL A 1 77 ? 2.844 13.688 0.910 1.00 96.44 77 VAL A O 1
ATOM 610 N N . ALA A 1 78 ? 1.819 15.641 1.333 1.00 94.31 78 ALA A N 1
ATOM 611 C CA . ALA A 1 78 ? 2.820 16.089 2.296 1.00 94.31 78 ALA A CA 1
ATOM 612 C C . ALA A 1 78 ? 2.841 15.168 3.527 1.00 94.31 78 ALA A C 1
ATOM 614 O O . ALA A 1 78 ? 1.790 14.711 3.976 1.00 94.31 78 ALA A O 1
ATOM 615 N N . GLY A 1 79 ? 4.030 14.918 4.083 1.00 91.94 79 GLY A N 1
ATOM 616 C CA . GLY A 1 79 ? 4.191 14.052 5.254 1.00 91.94 79 GLY A CA 1
ATOM 617 C C . GLY A 1 79 ? 3.337 14.510 6.441 1.00 91.94 79 GLY A C 1
ATOM 618 O O . GLY A 1 79 ? 3.284 15.701 6.747 1.00 91.94 79 GLY A O 1
ATOM 619 N N . GLY A 1 80 ? 2.645 13.564 7.085 1.00 93.31 80 GLY A N 1
ATOM 620 C CA . GLY A 1 80 ? 1.674 13.831 8.154 1.00 93.31 80 GLY A CA 1
ATOM 621 C C . GLY A 1 80 ? 0.311 14.332 7.657 1.00 93.31 80 GLY A C 1
ATOM 622 O O . GLY A 1 80 ? -0.574 14.607 8.466 1.00 93.31 80 GLY A O 1
ATOM 623 N N . GLY A 1 81 ? 0.141 14.488 6.342 1.00 95.69 81 GLY A N 1
ATOM 624 C CA . GLY A 1 81 ? -1.102 14.888 5.689 1.00 95.69 81 GLY A CA 1
ATOM 625 C C . GLY A 1 81 ? -1.881 13.729 5.070 1.00 95.69 81 GLY A C 1
ATOM 626 O O . GLY A 1 81 ? -2.854 13.987 4.357 1.00 95.69 81 GLY A O 1
ATOM 627 N N . GLU A 1 82 ? -1.463 12.480 5.288 1.00 97.31 82 GLU A N 1
ATOM 628 C CA . GLU A 1 82 ? -2.140 11.301 4.758 1.00 97.31 82 GLU A CA 1
ATOM 629 C C . GLU A 1 82 ? -3.571 11.175 5.297 1.00 97.31 82 GLU A C 1
ATOM 631 O O . GLU A 1 82 ? -3.869 11.428 6.466 1.00 97.31 82 GLU A O 1
ATOM 636 N N . ARG A 1 83 ? -4.498 10.797 4.419 1.00 97.81 83 ARG A N 1
ATOM 637 C CA . ARG A 1 83 ? -5.921 10.638 4.728 1.00 97.81 83 ARG A CA 1
ATOM 638 C C . ARG A 1 83 ? -6.449 9.350 4.110 1.00 97.81 83 ARG A C 1
ATOM 640 O O . ARG A 1 83 ? -5.901 8.894 3.104 1.00 97.81 83 ARG A O 1
ATOM 647 N N . PRO A 1 84 ? -7.558 8.799 4.633 1.00 98.50 84 PRO A N 1
ATOM 648 C CA . PRO A 1 84 ? -8.221 7.671 3.998 1.00 98.50 84 PRO A CA 1
ATOM 649 C C . PRO A 1 84 ? -8.371 7.855 2.480 1.00 98.50 84 PRO A C 1
ATOM 651 O O . PRO A 1 84 ? -8.674 8.959 2.001 1.00 98.50 84 PRO A O 1
ATOM 654 N N . GLY A 1 85 ? -8.086 6.794 1.732 1.00 97.50 85 GLY A N 1
ATOM 655 C CA . GLY A 1 85 ? -7.982 6.762 0.275 1.00 97.50 85 GLY A CA 1
ATOM 656 C C . GLY A 1 85 ? -6.594 7.085 -0.294 1.00 97.50 85 GLY A C 1
ATOM 657 O O . GLY A 1 85 ? -6.440 7.030 -1.510 1.00 97.50 85 GLY A O 1
ATOM 658 N N . ASP A 1 86 ? -5.598 7.430 0.528 1.00 98.06 86 ASP A N 1
ATOM 659 C CA . ASP A 1 86 ? -4.211 7.551 0.059 1.00 98.06 86 ASP A CA 1
ATOM 660 C C . ASP A 1 86 ? -3.538 6.181 -0.084 1.00 98.06 86 ASP A C 1
ATOM 662 O O . ASP A 1 86 ? -3.751 5.272 0.719 1.00 98.06 86 ASP A O 1
ATOM 666 N N . VAL A 1 87 ? -2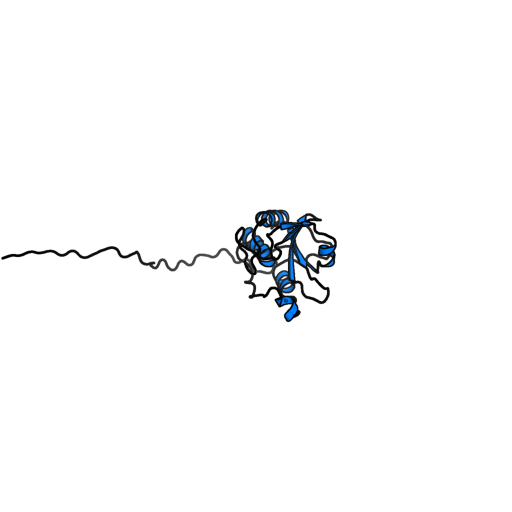.685 6.066 -1.101 1.00 97.94 87 VAL A N 1
ATOM 667 C CA . VAL A 1 87 ? -1.691 5.003 -1.245 1.00 97.94 87 VAL A CA 1
ATOM 668 C C . VAL A 1 87 ? -0.494 5.366 -0.380 1.00 97.94 87 VAL A C 1
ATOM 670 O O . VAL A 1 87 ? 0.113 6.421 -0.557 1.00 97.94 87 VAL A O 1
ATOM 673 N N . LEU A 1 88 ? -0.141 4.479 0.537 1.00 98.50 88 LEU A N 1
ATOM 674 C CA . LEU A 1 88 ? 1.022 4.594 1.403 1.00 98.50 88 LEU A CA 1
ATOM 675 C C . LEU A 1 88 ? 2.131 3.692 0.879 1.00 98.50 88 LEU A C 1
ATOM 677 O O . LEU A 1 88 ? 1.869 2.531 0.560 1.00 98.50 88 LEU A O 1
ATOM 681 N N . LEU A 1 89 ? 3.359 4.202 0.821 1.00 97.12 89 LEU A N 1
ATOM 682 C CA . LEU A 1 89 ? 4.553 3.420 0.515 1.00 97.12 89 LEU A CA 1
ATOM 683 C C . LEU A 1 89 ? 5.396 3.209 1.768 1.00 97.12 89 LEU A C 1
ATOM 685 O O . LEU A 1 89 ? 5.498 4.088 2.625 1.00 97.12 89 LEU A O 1
ATOM 689 N N . PHE A 1 90 ? 6.032 2.043 1.856 1.00 95.81 90 PHE A N 1
ATOM 690 C CA . PHE A 1 90 ? 6.848 1.673 3.003 1.00 95.81 90 PHE A CA 1
ATOM 691 C C . PHE A 1 90 ? 8.233 1.184 2.598 1.00 95.81 90 PHE A C 1
ATOM 693 O O . PHE A 1 90 ? 8.391 0.395 1.656 1.00 95.81 90 PHE A O 1
ATOM 700 N N . ARG A 1 91 ? 9.228 1.593 3.390 1.00 93.56 91 ARG A N 1
ATOM 701 C CA . ARG A 1 91 ? 10.607 1.094 3.344 1.00 93.56 91 ARG A CA 1
ATOM 702 C C . ARG A 1 91 ? 11.001 0.525 4.701 1.00 93.56 91 ARG A C 1
ATOM 704 O O . ARG A 1 91 ? 10.738 1.123 5.738 1.00 93.56 91 ARG A O 1
ATOM 711 N N . TRP A 1 92 ? 11.659 -0.630 4.719 1.00 90.38 92 TRP A N 1
ATOM 712 C CA . TRP A 1 92 ? 12.037 -1.290 5.981 1.00 90.38 92 TRP A CA 1
ATOM 713 C C . TRP A 1 92 ? 13.258 -0.674 6.657 1.00 90.38 92 TRP A C 1
ATOM 715 O O . TRP A 1 92 ? 13.488 -0.887 7.844 1.00 90.38 92 TRP A O 1
ATOM 725 N N . ARG A 1 93 ? 14.062 0.073 5.903 1.00 88.81 93 ARG A N 1
ATOM 726 C CA . ARG A 1 93 ? 15.184 0.858 6.412 1.00 88.81 93 ARG A CA 1
ATOM 727 C C . ARG A 1 93 ? 15.238 2.157 5.633 1.00 88.81 93 ARG A C 1
ATOM 729 O O . ARG A 1 93 ? 14.962 2.158 4.440 1.00 88.81 93 ARG A O 1
ATOM 736 N N . GLU A 1 94 ? 15.641 3.228 6.298 1.00 84.94 94 GLU A N 1
ATOM 737 C CA . GLU A 1 94 ? 15.673 4.575 5.724 1.00 84.94 94 GLU A CA 1
ATOM 738 C C . GLU A 1 94 ? 16.488 4.668 4.423 1.00 84.94 94 GLU A C 1
ATOM 740 O O . GLU A 1 94 ? 16.059 5.317 3.477 1.00 84.94 94 GLU A O 1
ATOM 745 N N . HIS A 1 95 ? 17.625 3.967 4.362 1.00 84.75 95 HIS A N 1
ATOM 746 C CA . HIS A 1 95 ? 18.541 3.948 3.215 1.00 84.75 95 HIS A CA 1
ATOM 747 C C . HIS A 1 95 ? 18.190 2.903 2.140 1.00 84.75 95 HIS A C 1
ATOM 749 O O . HIS A 1 95 ? 18.984 2.685 1.219 1.00 84.75 95 HIS A O 1
ATOM 755 N N . LEU A 1 96 ? 17.078 2.179 2.298 1.00 88.94 96 LEU A N 1
ATOM 756 C CA . LEU A 1 96 ? 16.600 1.203 1.322 1.00 88.94 96 LEU A CA 1
ATOM 757 C C . LEU A 1 96 ? 15.365 1.748 0.595 1.00 88.94 96 LEU A C 1
ATOM 759 O O . LEU A 1 96 ? 14.589 2.483 1.205 1.00 88.94 96 LEU A O 1
ATOM 763 N N . PRO A 1 97 ? 15.147 1.352 -0.670 1.00 89.56 97 PRO A N 1
ATOM 764 C CA . PRO A 1 97 ? 13.981 1.800 -1.418 1.00 89.56 97 PRO A CA 1
ATOM 765 C C . PRO A 1 97 ? 12.649 1.366 -0.806 1.00 89.56 97 PRO A C 1
ATOM 767 O O . PRO A 1 97 ? 12.565 0.351 -0.098 1.00 89.56 97 PRO A O 1
ATOM 770 N N . ALA A 1 98 ? 11.586 2.093 -1.152 1.00 91.75 98 ALA A N 1
ATOM 771 C CA . ALA A 1 98 ? 10.228 1.644 -0.881 1.00 91.75 98 ALA A CA 1
ATOM 772 C C . ALA A 1 98 ? 9.930 0.342 -1.641 1.00 91.75 98 ALA A C 1
ATOM 774 O O . ALA A 1 98 ? 10.215 0.218 -2.835 1.00 91.75 98 ALA A O 1
ATOM 775 N N . LYS A 1 99 ? 9.339 -0.638 -0.950 1.00 90.56 99 LYS A N 1
ATOM 776 C CA . LYS A 1 99 ? 9.064 -1.963 -1.536 1.00 90.56 99 LYS A CA 1
ATOM 777 C C . LYS A 1 99 ? 7.730 -2.586 -1.147 1.00 90.56 99 LYS A C 1
ATOM 779 O O . LYS A 1 99 ? 7.441 -3.709 -1.543 1.00 90.56 99 LYS A O 1
ATOM 784 N N . HIS A 1 100 ? 6.934 -1.876 -0.358 1.00 94.25 100 HIS A N 1
ATOM 785 C CA . HIS A 1 100 ? 5.598 -2.304 0.030 1.00 94.25 100 HIS A CA 1
ATOM 786 C C . HIS A 1 100 ? 4.637 -1.129 -0.094 1.00 94.25 100 HIS A C 1
ATOM 788 O O . HIS A 1 100 ? 5.044 0.018 0.096 1.00 94.25 100 HIS A O 1
ATOM 794 N N . CYS A 1 101 ? 3.370 -1.407 -0.390 1.00 96.25 101 CYS A N 1
ATOM 795 C CA . CYS A 1 101 ? 2.333 -0.385 -0.413 1.00 96.25 101 CYS A CA 1
ATOM 796 C C . CYS A 1 101 ? 1.006 -0.864 0.184 1.00 96.25 101 CYS A C 1
ATOM 798 O O . CYS A 1 101 ? 0.749 -2.064 0.306 1.00 96.25 101 CYS A O 1
ATOM 800 N N . ALA A 1 102 ? 0.191 0.095 0.611 1.00 98.19 102 ALA A N 1
ATOM 801 C CA . ALA A 1 102 ? -1.125 -0.127 1.200 1.00 98.19 102 ALA A CA 1
ATOM 802 C C . ALA A 1 102 ? -2.075 1.024 0.851 1.00 98.19 102 ALA A C 1
ATOM 804 O O . ALA A 1 102 ? -1.626 2.103 0.472 1.00 98.19 102 ALA A O 1
ATOM 805 N N . ILE A 1 103 ? -3.374 0.817 1.045 1.00 98.50 103 ILE A N 1
ATOM 806 C CA . ILE A 1 103 ? -4.377 1.886 1.057 1.00 98.50 103 ILE A CA 1
ATOM 807 C C . ILE A 1 103 ? -4.684 2.246 2.507 1.00 98.50 103 ILE A C 1
ATOM 809 O O . ILE A 1 103 ? -5.005 1.363 3.298 1.00 98.50 103 ILE A O 1
ATOM 813 N N . LEU A 1 104 ? -4.625 3.527 2.865 1.00 98.69 104 LEU A N 1
ATOM 814 C CA . LEU A 1 104 ? -5.147 4.004 4.146 1.00 98.69 104 LEU A CA 1
ATOM 815 C C . LEU A 1 104 ? -6.680 3.945 4.091 1.00 98.69 104 LEU A C 1
ATOM 817 O O . LEU A 1 104 ? -7.285 4.659 3.294 1.00 98.69 104 LEU A O 1
ATOM 821 N N . SER A 1 105 ? -7.320 3.087 4.882 1.00 98.56 105 SER A N 1
ATOM 822 C CA . SER A 1 105 ? -8.783 2.927 4.876 1.00 98.56 105 SER A CA 1
ATOM 823 C C . SER A 1 105 ? -9.467 3.754 5.960 1.00 98.56 105 SER A C 1
ATOM 825 O O . SER A 1 105 ? -10.544 4.300 5.730 1.00 98.56 105 SER A O 1
ATOM 827 N N . GLU A 1 106 ? -8.797 3.941 7.097 1.00 98.38 106 GLU A N 1
ATOM 828 C CA . GLU A 1 106 ? -9.188 4.813 8.212 1.00 98.38 106 GLU A CA 1
ATOM 829 C C . GLU A 1 106 ? -7.926 5.469 8.800 1.00 98.38 106 GLU A C 1
ATOM 831 O O . GLU A 1 106 ? -6.823 5.022 8.486 1.00 98.38 106 GLU A O 1
ATOM 836 N N . PRO A 1 107 ? -8.016 6.515 9.648 1.00 97.69 107 PRO A N 1
ATOM 837 C CA . PRO A 1 107 ? -6.827 7.166 10.218 1.00 97.69 107 PRO A CA 1
ATOM 838 C C . PRO A 1 107 ? -5.847 6.215 10.931 1.00 97.69 107 PRO A C 1
ATOM 840 O O . PRO A 1 107 ? -4.658 6.521 11.056 1.00 97.69 107 PRO A O 1
ATOM 843 N N . ASP A 1 108 ? -6.331 5.063 11.396 1.00 98.00 108 ASP A N 1
ATOM 844 C CA . ASP A 1 108 ? -5.590 4.019 12.095 1.00 98.00 108 ASP A CA 1
ATOM 845 C C . ASP A 1 108 ? -5.706 2.627 11.438 1.00 98.00 108 ASP A C 1
ATOM 847 O O . ASP A 1 108 ? -5.314 1.636 12.060 1.00 98.00 108 ASP A O 1
ATOM 851 N N . ARG A 1 109 ? -6.179 2.526 10.185 1.00 98.62 109 ARG A N 1
ATOM 852 C CA . ARG A 1 109 ? -6.324 1.252 9.452 1.00 98.62 109 ARG A CA 1
ATOM 853 C C . ARG A 1 109 ? -5.764 1.321 8.043 1.00 98.62 109 ARG A C 1
ATOM 855 O O . ARG A 1 109 ? -5.972 2.296 7.329 1.00 98.62 109 ARG A O 1
ATOM 862 N N . ILE A 1 110 ? -5.084 0.256 7.633 1.00 98.75 110 ILE A N 1
ATOM 863 C CA . ILE A 1 110 ? -4.584 0.084 6.268 1.00 98.75 110 ILE A CA 1
ATOM 864 C C . ILE A 1 110 ? -5.109 -1.217 5.665 1.00 98.75 110 ILE A C 1
ATOM 866 O O . ILE A 1 110 ? -5.206 -2.226 6.361 1.00 98.75 110 ILE A O 1
ATOM 870 N N . ILE A 1 111 ? -5.381 -1.203 4.362 1.00 98.75 111 ILE A N 1
ATOM 871 C CA . ILE A 1 111 ? -5.673 -2.386 3.551 1.00 98.75 111 ILE A CA 1
ATOM 872 C C . ILE A 1 111 ? -4.450 -2.689 2.689 1.00 98.75 111 ILE A C 1
ATOM 874 O O . ILE A 1 111 ? -3.983 -1.830 1.938 1.00 98.75 111 ILE A O 1
ATOM 878 N N . HIS A 1 112 ? -3.920 -3.905 2.786 1.00 98.12 112 HIS A N 1
ATOM 879 C CA . HIS A 1 112 ? -2.774 -4.335 1.985 1.00 98.12 112 HIS A CA 1
ATOM 880 C C . HIS A 1 112 ? -2.797 -5.836 1.704 1.00 98.12 112 HIS A C 1
ATOM 882 O O . HIS A 1 112 ? -3.379 -6.609 2.462 1.00 98.12 112 HIS A O 1
ATOM 888 N N . ALA A 1 113 ? -2.124 -6.244 0.627 1.00 95.94 113 ALA A N 1
ATOM 889 C CA . ALA A 1 113 ? -1.771 -7.637 0.378 1.00 95.94 113 ALA A CA 1
ATOM 890 C C . ALA A 1 113 ? -0.369 -7.903 0.937 1.00 95.94 113 ALA A C 1
ATOM 892 O O . ALA A 1 113 ? 0.570 -7.187 0.587 1.00 95.94 113 ALA A O 1
ATOM 893 N N . HIS A 1 114 ? -0.213 -8.921 1.776 1.00 87.38 114 HIS A N 1
ATOM 894 C CA . HIS A 1 114 ? 1.074 -9.328 2.341 1.00 87.38 114 HIS A CA 1
ATOM 895 C C . HIS A 1 114 ? 1.409 -10.761 1.926 1.00 87.38 114 HIS A C 1
ATOM 897 O O . HIS A 1 114 ? 0.506 -11.580 1.764 1.00 87.38 114 HIS A O 1
ATOM 903 N N . ASP A 1 115 ? 2.701 -11.055 1.775 1.00 80.00 115 ASP A N 1
ATOM 904 C CA . ASP A 1 115 ? 3.179 -12.381 1.386 1.00 80.00 115 ASP A CA 1
ATOM 905 C C . ASP A 1 115 ? 2.656 -13.476 2.333 1.00 80.00 115 ASP A C 1
ATOM 907 O O . ASP A 1 115 ? 2.549 -13.275 3.549 1.00 80.00 115 ASP A O 1
ATOM 911 N N . GLY A 1 116 ? 2.279 -14.615 1.751 1.00 76.06 116 GLY A N 1
ATOM 912 C CA . GLY A 1 116 ? 1.691 -15.759 2.449 1.00 76.06 116 GLY A CA 1
ATOM 913 C C . GLY A 1 116 ? 0.302 -15.525 3.058 1.00 76.06 116 GLY A C 1
ATOM 914 O O . GLY A 1 116 ? -0.163 -16.373 3.819 1.00 76.06 116 GLY A O 1
ATOM 915 N N . ALA A 1 117 ? -0.360 -14.403 2.760 1.00 88.12 117 ALA A N 1
ATOM 916 C CA . ALA A 1 117 ? -1.651 -14.034 3.339 1.00 88.12 117 ALA A CA 1
ATOM 917 C C . ALA A 1 117 ? -2.698 -13.684 2.265 1.00 88.12 117 ALA A C 1
ATOM 919 O O . ALA A 1 117 ? -2.534 -13.961 1.079 1.00 88.12 117 ALA A O 1
ATOM 920 N N . VAL A 1 118 ? -3.807 -13.090 2.698 1.00 95.88 118 VAL A N 1
ATOM 921 C CA . VAL A 1 118 ? -4.815 -12.464 1.835 1.00 95.88 118 VAL A CA 1
ATOM 922 C C . VAL A 1 118 ? -4.709 -10.943 1.942 1.00 95.88 118 VAL A C 1
ATOM 924 O O . VAL A 1 118 ? -4.065 -10.422 2.855 1.00 95.88 118 VAL A O 1
ATOM 927 N N . VAL A 1 119 ? -5.379 -10.215 1.052 1.00 98.25 119 VAL A N 1
ATOM 928 C CA . VAL A 1 119 ? -5.667 -8.793 1.266 1.00 98.25 119 VAL A CA 1
ATOM 929 C C . VAL A 1 119 ? -6.453 -8.650 2.565 1.00 98.25 119 VAL A C 1
ATOM 931 O O . VAL A 1 119 ? -7.545 -9.209 2.703 1.00 98.25 119 VAL A O 1
ATOM 934 N N . ALA A 1 120 ? -5.901 -7.897 3.508 1.00 97.81 120 ALA A N 1
ATOM 935 C CA . ALA A 1 120 ? -6.469 -7.725 4.835 1.00 97.81 120 ALA A CA 1
ATOM 936 C C . ALA A 1 120 ? -6.474 -6.254 5.246 1.00 97.81 120 ALA A C 1
ATOM 938 O O . ALA A 1 120 ? -5.588 -5.484 4.866 1.00 97.81 120 ALA A O 1
ATOM 939 N N . GLU A 1 121 ? -7.463 -5.892 6.060 1.00 98.38 121 GLU A N 1
ATOM 940 C CA . GLU A 1 121 ? -7.493 -4.626 6.780 1.00 98.38 121 GLU A CA 1
ATOM 941 C C . GLU A 1 121 ? -6.864 -4.827 8.161 1.00 98.38 121 GLU A C 1
ATOM 943 O O . GLU A 1 121 ? -7.298 -5.671 8.947 1.00 98.38 121 GLU A O 1
ATOM 948 N N . VAL A 1 122 ? -5.811 -4.071 8.456 1.00 97.69 122 VAL A N 1
ATOM 949 C CA . VAL A 1 122 ? -5.027 -4.205 9.687 1.00 97.69 122 VAL A CA 1
ATOM 950 C C . VAL A 1 122 ? -4.810 -2.849 10.345 1.00 97.69 122 VAL A C 1
ATOM 952 O O . VAL A 1 122 ? -4.995 -1.795 9.741 1.00 97.69 122 VAL A O 1
ATOM 955 N N . ALA A 1 123 ? -4.412 -2.863 11.618 1.00 98.25 123 ALA A N 1
ATOM 956 C CA . ALA A 1 123 ? -4.051 -1.640 12.328 1.00 98.25 123 ALA A CA 1
ATOM 957 C C . ALA A 1 123 ? -2.841 -0.946 11.676 1.00 98.25 123 ALA A C 1
ATOM 959 O O . ALA A 1 123 ? -1.803 -1.569 11.433 1.00 98.25 123 ALA A O 1
ATOM 960 N N . PHE A 1 124 ? -2.930 0.371 11.492 1.00 98.06 124 PHE A N 1
ATOM 961 C CA . PHE A 1 124 ? -1.823 1.237 11.098 1.00 98.06 124 PHE A CA 1
ATOM 962 C C . PHE A 1 124 ? -0.945 1.560 12.318 1.00 98.06 124 PHE A C 1
ATOM 964 O O . PHE A 1 124 ? -0.916 2.675 12.853 1.00 98.06 124 PHE A O 1
ATOM 971 N N . THR A 1 125 ? -0.286 0.514 12.817 1.00 97.88 125 THR A N 1
ATOM 972 C CA . THR A 1 125 ? 0.484 0.523 14.066 1.00 97.88 125 THR A CA 1
ATOM 973 C C . THR A 1 125 ? 1.685 1.479 14.011 1.00 97.88 125 THR A C 1
ATOM 975 O O . THR A 1 125 ? 2.132 1.864 12.925 1.00 97.88 125 THR A O 1
ATOM 978 N N . PRO A 1 126 ? 2.306 1.803 15.163 1.00 97.75 126 PRO A N 1
ATOM 979 C CA . PRO A 1 126 ? 3.562 2.555 15.188 1.00 97.75 126 PRO A CA 1
ATOM 980 C C . PRO A 1 126 ? 4.675 1.927 14.336 1.00 97.75 126 PRO A C 1
ATOM 982 O O . PRO A 1 126 ? 5.538 2.642 13.831 1.00 97.75 126 PRO A O 1
ATOM 985 N N . TRP A 1 127 ? 4.653 0.599 14.141 1.00 96.06 127 TRP A N 1
ATOM 986 C CA . TRP A 1 127 ? 5.598 -0.086 13.258 1.00 96.06 127 TRP A CA 1
ATOM 987 C C . TRP A 1 127 ? 5.416 0.300 11.800 1.00 96.06 127 TRP A C 1
ATOM 989 O O . TRP A 1 127 ? 6.402 0.544 11.118 1.00 96.06 127 TRP A O 1
ATOM 999 N N . TRP A 1 128 ? 4.184 0.407 11.321 1.00 96.88 128 TRP A N 1
ATOM 1000 C CA . TRP A 1 128 ? 3.936 0.859 9.958 1.00 96.88 128 TRP A CA 1
ATOM 1001 C C . TRP A 1 128 ? 4.261 2.341 9.793 1.00 96.88 128 TRP A C 1
ATOM 1003 O O . TRP A 1 128 ? 4.941 2.715 8.844 1.00 96.88 128 TRP A O 1
ATOM 1013 N N . ARG A 1 129 ? 3.855 3.173 10.757 1.00 96.69 129 ARG A N 1
ATOM 1014 C CA . ARG A 1 129 ? 4.070 4.628 10.717 1.00 96.69 129 ARG A CA 1
ATOM 1015 C C . ARG A 1 129 ? 5.543 5.009 10.635 1.00 96.69 129 ARG A C 1
ATOM 1017 O O . ARG A 1 129 ? 5.898 5.858 9.832 1.00 96.69 129 ARG A O 1
ATOM 1024 N N . ARG A 1 130 ? 6.414 4.351 11.406 1.00 95.88 130 ARG A N 1
ATOM 1025 C CA . ARG A 1 130 ? 7.862 4.630 11.360 1.00 95.88 130 ARG A CA 1
ATOM 1026 C C . ARG A 1 130 ? 8.545 4.199 10.054 1.00 95.88 130 ARG A C 1
ATOM 1028 O O . ARG A 1 130 ? 9.675 4.601 9.816 1.00 95.88 130 ARG A O 1
ATOM 1035 N N . HIS A 1 131 ? 7.903 3.338 9.263 1.00 96.38 131 HIS A N 1
ATOM 1036 C CA . HIS A 1 131 ? 8.410 2.866 7.971 1.00 96.38 131 HIS A CA 1
ATOM 1037 C C . HIS A 1 131 ? 7.695 3.515 6.784 1.00 96.38 131 HIS A C 1
ATOM 1039 O O . HIS A 1 131 ? 8.026 3.198 5.640 1.00 96.38 131 HIS A O 1
ATOM 1045 N N . LEU A 1 132 ? 6.708 4.381 7.041 1.00 97.50 132 LEU A N 1
ATOM 1046 C CA . LEU A 1 132 ? 6.047 5.166 6.010 1.00 97.50 132 LEU A CA 1
ATOM 1047 C C . LEU A 1 132 ? 7.098 6.059 5.355 1.00 97.50 132 LEU A C 1
ATOM 1049 O O . LEU A 1 132 ? 7.714 6.884 6.029 1.00 97.50 132 LEU A O 1
ATOM 1053 N N . SER A 1 133 ? 7.314 5.870 4.057 1.00 96.56 133 SER A N 1
ATOM 1054 C CA . SER A 1 133 ? 8.238 6.701 3.293 1.00 96.56 133 SER A CA 1
ATOM 1055 C C . SER A 1 133 ? 7.518 7.822 2.565 1.00 96.56 133 SER A C 1
ATOM 1057 O O . SER A 1 133 ? 7.984 8.956 2.573 1.00 96.56 133 SER A O 1
ATOM 1059 N N . ASP A 1 134 ? 6.374 7.504 1.962 1.00 97.06 134 ASP A N 1
ATOM 1060 C CA . ASP A 1 134 ? 5.658 8.398 1.065 1.00 97.06 134 ASP A CA 1
ATOM 1061 C C . ASP A 1 134 ? 4.156 8.110 1.116 1.00 97.06 134 ASP A C 1
ATOM 1063 O O . ASP A 1 134 ? 3.726 6.977 1.354 1.00 97.06 134 ASP A O 1
ATOM 1067 N N . ALA A 1 135 ? 3.353 9.133 0.838 1.00 97.75 135 ALA A N 1
ATOM 1068 C CA . ALA A 1 135 ? 1.911 9.019 0.683 1.00 97.75 135 ALA A CA 1
ATOM 1069 C C . ALA A 1 135 ? 1.472 9.713 -0.609 1.00 97.75 135 ALA A C 1
ATOM 1071 O O . ALA A 1 135 ? 1.988 10.771 -0.977 1.00 97.75 135 ALA A O 1
ATOM 1072 N N . PHE A 1 136 ? 0.500 9.120 -1.294 1.00 96.62 136 PHE A N 1
ATOM 1073 C CA . PHE A 1 136 ? 0.003 9.601 -2.575 1.00 96.62 136 PHE A CA 1
ATOM 1074 C C . PHE A 1 136 ? -1.513 9.501 -2.650 1.00 96.62 136 PHE A C 1
ATOM 1076 O O . PHE A 1 136 ? -2.098 8.507 -2.237 1.00 96.62 136 PHE A O 1
ATOM 1083 N N . LEU A 1 137 ? -2.148 10.482 -3.277 1.00 94.25 137 LEU A N 1
ATOM 1084 C CA . LEU A 1 137 ? -3.548 10.411 -3.661 1.00 94.25 137 LEU A CA 1
ATOM 1085 C C . LEU A 1 137 ? -3.655 9.844 -5.086 1.00 94.25 137 LEU A C 1
ATOM 1087 O O . LEU A 1 137 ? -3.143 10.470 -6.023 1.00 94.25 137 LEU A O 1
ATOM 1091 N N . PRO A 1 138 ? -4.384 8.730 -5.292 1.00 86.56 138 PRO A N 1
ATOM 1092 C CA . PRO A 1 138 ? -4.779 8.275 -6.617 1.00 86.56 138 PRO A CA 1
ATOM 1093 C C . PRO A 1 138 ? -5.646 9.324 -7.311 1.00 86.56 138 PRO A C 1
ATOM 1095 O O . PRO A 1 138 ? -6.848 9.467 -7.083 1.00 86.56 138 PRO A O 1
ATOM 1098 N N . ARG A 1 139 ? -5.017 10.121 -8.162 1.00 77.19 139 ARG A N 1
ATOM 1099 C CA . ARG A 1 139 ? -5.661 11.086 -9.044 1.00 77.19 139 ARG A CA 1
ATOM 1100 C C . ARG A 1 139 ? -4.819 11.119 -10.301 1.00 77.19 139 ARG A C 1
ATOM 1102 O O . ARG A 1 139 ? -3.612 11.282 -10.192 1.00 77.19 139 ARG A O 1
ATOM 1109 N N . GLN A 1 140 ? -5.443 11.001 -11.473 1.00 60.91 140 GLN A N 1
ATOM 1110 C CA . GLN A 1 140 ? -4.708 11.257 -12.709 1.00 60.91 140 GLN A CA 1
ATOM 1111 C C . GLN A 1 140 ? -4.106 12.666 -12.635 1.00 60.91 140 GLN A C 1
ATOM 1113 O O . GLN A 1 140 ? -4.832 13.642 -12.387 1.00 60.91 140 GLN A O 1
ATOM 1118 N N . SER A 1 141 ? -2.788 12.750 -12.821 1.00 55.34 141 SER A N 1
ATOM 1119 C CA . SER A 1 141 ? -2.079 14.009 -13.024 1.00 55.34 141 SER A CA 1
ATOM 1120 C C . SER A 1 141 ? -2.764 14.784 -14.148 1.00 55.34 141 SER A C 1
ATOM 1122 O O . SER A 1 141 ? -3.099 14.224 -15.193 1.00 55.34 141 SER A O 1
ATOM 1124 N N . ARG A 1 142 ? -3.017 16.077 -13.917 1.00 55.34 142 ARG A N 1
ATOM 1125 C CA . ARG A 1 142 ? -3.742 16.952 -14.857 1.00 55.34 142 ARG A CA 1
ATOM 1126 C C . ARG A 1 142 ? -3.042 17.115 -16.215 1.00 55.34 142 ARG A C 1
ATOM 1128 O O . ARG A 1 142 ? -3.696 17.540 -17.158 1.00 55.34 142 ARG A O 1
ATOM 1135 N N . ASP A 1 143 ? -1.768 16.740 -16.313 1.00 51.16 143 ASP A N 1
ATOM 1136 C CA . ASP A 1 143 ? -0.910 16.982 -17.479 1.00 51.16 143 ASP A CA 1
ATOM 1137 C C . ASP A 1 143 ? -0.962 15.892 -18.562 1.00 51.16 143 ASP A C 1
ATOM 1139 O O . ASP A 1 143 ? -0.210 15.946 -19.535 1.00 51.16 143 ASP A O 1
ATOM 1143 N N . ARG A 1 144 ? -1.869 14.910 -18.459 1.00 45.91 144 ARG A N 1
ATOM 1144 C CA . ARG A 1 144 ? -2.155 14.014 -19.588 1.00 45.91 144 ARG A CA 1
ATOM 1145 C C . ARG A 1 144 ? -3.238 14.652 -20.464 1.00 45.91 144 ARG A C 1
ATOM 1147 O O . ARG A 1 144 ? -4.321 14.918 -19.939 1.00 45.91 144 ARG A O 1
ATOM 1154 N N . PRO A 1 145 ? -3.014 14.882 -21.776 1.00 39.84 145 PRO A N 1
ATOM 1155 C CA . PRO A 1 145 ? -4.100 15.305 -22.647 1.00 39.84 145 PRO A CA 1
ATOM 1156 C C . PRO A 1 145 ? -5.224 14.276 -22.536 1.00 39.84 145 PRO A C 1
ATOM 1158 O O . PRO A 1 145 ? -4.984 13.068 -22.617 1.00 39.84 145 PRO A O 1
ATOM 1161 N N . LEU A 1 146 ? -6.443 14.766 -22.302 1.00 41.53 146 LEU A N 1
ATOM 1162 C CA . LEU A 1 146 ? -7.648 13.953 -22.372 1.00 41.53 146 LEU A CA 1
ATOM 1163 C C . LEU A 1 146 ? -7.617 13.256 -23.735 1.00 41.53 146 LEU A C 1
ATOM 1165 O O . LEU A 1 146 ? -7.731 13.924 -24.764 1.00 41.53 146 LEU A O 1
ATOM 1169 N N . ARG A 1 147 ? -7.433 11.929 -23.769 1.00 46.78 147 ARG A N 1
ATOM 1170 C CA . ARG A 1 147 ? -7.787 11.178 -24.973 1.00 46.78 147 ARG A CA 1
ATOM 1171 C C . ARG A 1 147 ? -9.274 11.447 -25.176 1.00 46.78 147 ARG A C 1
ATOM 1173 O O . ARG A 1 147 ? -10.089 11.084 -24.329 1.00 46.78 147 ARG A O 1
ATOM 1180 N N . GLY A 1 148 ? -9.597 12.193 -26.232 1.00 39.59 148 GLY A N 1
ATOM 1181 C CA . GLY A 1 148 ? -10.975 12.385 -26.662 1.00 39.59 148 GLY A CA 1
ATOM 1182 C C . GLY A 1 148 ? -11.629 11.025 -26.920 1.00 39.59 148 GLY A C 1
ATOM 1183 O O . GLY A 1 148 ? -10.913 10.033 -27.071 1.00 39.59 148 GLY A O 1
ATOM 1184 N N . PRO A 1 149 ? -12.969 10.950 -26.955 1.00 38.69 149 PRO A N 1
ATOM 1185 C CA . PRO A 1 149 ? -13.652 9.697 -27.240 1.00 38.69 149 PRO A CA 1
ATOM 1186 C C . PRO A 1 149 ? -13.122 9.135 -28.561 1.00 38.69 149 PRO A C 1
ATOM 1188 O O . PRO A 1 149 ? -13.196 9.815 -29.589 1.00 38.69 149 PRO A O 1
ATOM 1191 N N . ASP A 1 150 ? -12.558 7.927 -28.506 1.00 40.25 150 ASP A N 1
ATOM 1192 C CA . ASP A 1 150 ? -12.110 7.182 -29.678 1.00 40.25 150 ASP A CA 1
ATOM 1193 C C . ASP A 1 150 ? -13.281 7.105 -30.661 1.00 40.25 150 ASP A C 1
ATOM 1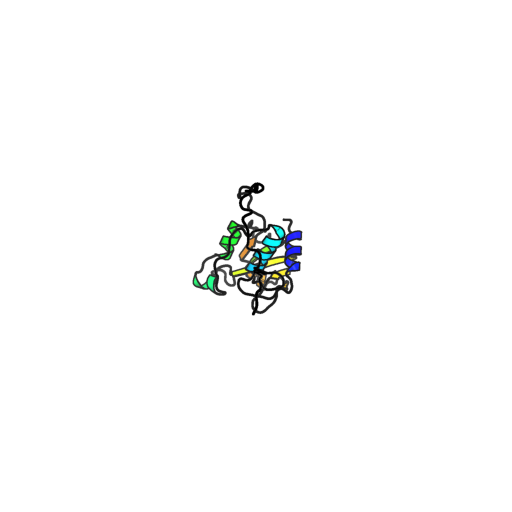195 O O . ASP A 1 150 ? -14.275 6.405 -30.447 1.00 40.25 150 ASP A O 1
ATOM 1199 N N . ARG A 1 151 ? -13.190 7.874 -31.750 1.00 38.47 151 ARG A N 1
ATOM 1200 C CA . ARG A 1 151 ? -14.033 7.641 -32.914 1.00 38.47 151 ARG A CA 1
ATOM 1201 C C . ARG A 1 151 ? -13.505 6.381 -33.577 1.00 38.47 151 ARG A C 1
ATOM 1203 O O . ARG A 1 151 ? -12.468 6.412 -34.229 1.00 38.47 151 ARG A O 1
ATOM 1210 N N . LEU A 1 152 ? -14.255 5.302 -33.390 1.00 35.62 152 LEU A N 1
ATOM 1211 C CA . LEU A 1 152 ? -14.384 4.163 -34.295 1.00 35.62 152 LEU A CA 1
ATOM 1212 C C . LEU A 1 152 ? -13.746 4.410 -35.683 1.00 35.62 152 LEU A C 1
ATOM 1214 O O . LEU A 1 152 ? -14.295 5.144 -36.500 1.00 35.62 152 LEU A O 1
ATOM 1218 N N . HIS A 1 153 ? -12.633 3.740 -35.969 1.00 32.41 153 HIS A N 1
ATOM 1219 C CA . HIS A 1 153 ? -12.476 3.015 -37.234 1.00 32.41 153 HIS A CA 1
ATOM 1220 C C . HIS A 1 153 ? -12.898 1.584 -36.872 1.00 32.41 153 HIS A C 1
ATOM 1222 O O . HIS A 1 153 ? -12.269 0.968 -36.025 1.00 32.41 153 HIS A O 1
ATOM 1228 N N . GLN A 1 154 ? -14.032 1.016 -37.282 1.00 40.84 154 GLN A N 1
ATOM 1229 C CA . GLN A 1 154 ? -14.585 0.875 -38.631 1.00 40.84 154 GLN A CA 1
ATOM 1230 C C . GLN A 1 154 ? -13.557 0.445 -39.689 1.00 40.84 154 GLN A C 1
ATOM 1232 O O . GLN A 1 154 ? -13.382 1.087 -40.713 1.00 40.84 154 GLN A O 1
ATOM 1237 N N . ALA A 1 155 ? -12.892 -0.669 -39.397 1.00 34.66 155 ALA A N 1
ATOM 1238 C CA . ALA A 1 155 ? -12.437 -1.726 -40.305 1.00 34.66 155 ALA A CA 1
ATOM 1239 C C . ALA A 1 155 ? -11.966 -2.836 -39.347 1.00 34.66 155 ALA A C 1
ATOM 1241 O O . ALA A 1 155 ? -11.124 -2.585 -38.500 1.00 34.66 155 ALA A O 1
ATOM 1242 N N . ASP A 1 156 ? -12.567 -4.014 -39.243 1.00 34.56 156 ASP A N 1
ATOM 1243 C CA . ASP A 1 156 ? -12.633 -5.012 -40.294 1.00 34.56 156 ASP A CA 1
ATOM 1244 C C . ASP A 1 156 ? -13.653 -6.082 -39.845 1.00 34.56 156 ASP A C 1
ATOM 1246 O O . ASP A 1 156 ? -13.386 -6.905 -38.967 1.00 34.56 156 ASP A O 1
ATOM 1250 N N . LEU A 1 157 ? -14.874 -6.055 -40.392 1.00 37.97 157 LEU A N 1
ATOM 1251 C CA . LEU A 1 157 ? -15.808 -7.182 -40.282 1.00 37.97 157 LEU A CA 1
ATOM 1252 C C . LEU A 1 157 ? -15.394 -8.234 -41.318 1.00 37.97 157 LEU A C 1
ATOM 1254 O O . LEU A 1 157 ? -16.063 -8.456 -42.325 1.00 37.97 157 LEU A O 1
ATOM 1258 N N . GLY A 1 158 ? -14.255 -8.869 -41.053 1.00 29.25 158 GLY A N 1
ATOM 1259 C CA . GLY A 1 158 ? -13.608 -9.852 -41.908 1.00 29.25 158 GLY A CA 1
ATOM 1260 C C . GLY A 1 158 ? -13.518 -11.223 -41.244 1.00 29.25 158 GLY A C 1
ATOM 1261 O O . GLY A 1 158 ? -12.447 -11.667 -40.868 1.00 29.25 158 GLY A O 1
ATOM 1262 N N . ARG A 1 159 ? -14.658 -11.919 -41.150 1.00 33.69 159 ARG A N 1
ATOM 1263 C CA . ARG A 1 159 ? -14.756 -13.387 -41.302 1.00 33.69 159 ARG A CA 1
ATOM 1264 C C . ARG A 1 159 ? -13.825 -14.249 -40.407 1.00 33.69 159 ARG A C 1
ATOM 1266 O O . ARG A 1 159 ? -12.835 -14.796 -40.877 1.00 33.69 159 ARG A O 1
ATOM 1273 N N . TRP A 1 160 ? -14.245 -14.532 -39.168 1.00 25.34 160 TRP A N 1
ATOM 1274 C CA . TRP A 1 160 ? -13.774 -15.725 -38.436 1.00 25.34 160 TRP A CA 1
ATOM 1275 C C . TRP A 1 160 ? -14.489 -16.987 -38.971 1.00 25.34 160 TRP A C 1
ATOM 1277 O O . TRP A 1 160 ? -15.708 -16.948 -39.181 1.00 25.34 160 TRP A O 1
ATOM 1287 N N . PRO A 1 161 ? -13.784 -18.101 -39.251 1.00 31.75 161 PRO A N 1
ATOM 1288 C CA . PRO A 1 161 ? -14.355 -19.248 -39.951 1.00 31.75 161 PRO A CA 1
ATOM 1289 C C . PRO A 1 161 ? -15.362 -20.023 -39.092 1.00 31.75 161 PRO A C 1
ATOM 1291 O O . PRO A 1 161 ? -15.078 -20.452 -37.974 1.00 31.75 161 PRO A O 1
ATOM 1294 N N . ARG A 1 162 ? -16.546 -20.244 -39.677 1.00 33.62 162 ARG A N 1
ATOM 1295 C CA . ARG A 1 162 ? -17.547 -21.205 -39.209 1.00 33.62 162 ARG A CA 1
ATOM 1296 C C . ARG A 1 162 ? -16.974 -22.619 -39.283 1.00 33.62 162 ARG A C 1
ATOM 1298 O O . ARG A 1 162 ? -16.351 -23.003 -40.273 1.00 33.62 162 ARG A O 1
ATOM 1305 N N . THR A 1 163 ? -17.223 -23.380 -38.229 1.00 37.53 163 THR A N 1
ATOM 1306 C CA . THR A 1 163 ? -16.970 -24.814 -38.126 1.00 37.53 163 THR A CA 1
ATOM 1307 C C . THR A 1 163 ? -17.497 -25.558 -39.359 1.00 37.53 163 THR A C 1
ATOM 1309 O O . THR A 1 163 ? -18.642 -25.385 -39.774 1.00 37.53 163 THR A O 1
ATOM 1312 N N . ARG A 1 164 ? -16.646 -26.395 -39.968 1.00 34.47 164 ARG A N 1
ATOM 1313 C CA . ARG A 1 164 ? -17.059 -27.348 -41.004 1.00 34.47 164 ARG A CA 1
ATOM 1314 C C . ARG A 1 164 ? -17.963 -28.404 -40.367 1.00 34.47 164 ARG A C 1
ATOM 1316 O O . ARG A 1 164 ? -17.482 -29.236 -39.603 1.00 34.47 164 ARG A O 1
ATOM 1323 N N . ARG A 1 165 ? -19.230 -28.437 -40.770 1.00 34.22 165 ARG A N 1
ATOM 1324 C CA . ARG A 1 165 ? -19.949 -29.696 -40.962 1.00 34.22 165 ARG A CA 1
ATOM 1325 C C . ARG A 1 165 ? -20.446 -29.767 -42.395 1.00 34.22 165 ARG A C 1
ATOM 1327 O O . ARG A 1 165 ? -21.047 -28.823 -42.888 1.00 34.22 165 ARG A O 1
ATOM 1334 N N . GLU A 1 166 ? -20.134 -30.925 -42.968 1.00 39.12 166 GLU A N 1
ATOM 1335 C CA . GLU A 1 166 ? -20.796 -31.605 -44.078 1.00 39.12 166 GLU A CA 1
ATOM 1336 C C . GLU A 1 166 ? -20.719 -30.959 -45.465 1.00 39.12 166 GLU A C 1
ATOM 1338 O O . GLU A 1 166 ? -21.075 -29.814 -45.687 1.00 39.12 166 GLU A O 1
ATOM 1343 N N . HIS A 1 167 ? -20.221 -31.744 -46.422 1.00 35.53 167 HIS A N 1
ATOM 1344 C CA . HIS A 1 167 ? -20.992 -32.168 -47.590 1.00 35.53 167 HIS A CA 1
ATOM 1345 C C . HIS A 1 167 ? -20.152 -33.150 -48.412 1.00 35.53 167 HIS A C 1
ATOM 1347 O O . HIS A 1 167 ? -18.996 -32.866 -48.726 1.00 35.53 167 HIS A O 1
ATOM 1353 N N . ARG A 1 168 ? -20.768 -34.258 -48.835 1.00 36.78 168 ARG A N 1
ATOM 1354 C CA . ARG A 1 168 ? -21.061 -34.483 -50.260 1.00 36.78 168 ARG A CA 1
ATOM 1355 C C . ARG A 1 168 ? -22.001 -35.676 -50.444 1.00 36.78 168 ARG A C 1
ATOM 1357 O O . ARG A 1 168 ? -21.685 -36.804 -50.088 1.00 36.78 168 ARG A O 1
ATOM 1364 N N . HIS A 1 169 ? -23.166 -35.347 -50.992 1.00 39.66 169 HIS A N 1
ATOM 1365 C CA . HIS A 1 169 ? -24.008 -36.212 -51.809 1.00 39.66 169 HIS A CA 1
ATOM 1366 C C . HIS A 1 169 ? -23.315 -36.496 -53.152 1.00 39.66 169 HIS A C 1
ATOM 1368 O O . HIS A 1 169 ? -22.630 -35.610 -53.657 1.00 39.66 169 HIS A O 1
ATOM 1374 N N . ASP A 1 170 ? -23.529 -37.694 -53.705 1.00 36.78 170 ASP A N 1
ATOM 1375 C CA . ASP A 1 170 ? -23.961 -37.979 -55.095 1.00 36.78 170 ASP A CA 1
ATOM 1376 C C . ASP A 1 170 ? -23.982 -39.517 -55.263 1.00 36.78 170 ASP A C 1
ATOM 1378 O O . ASP A 1 170 ? -22.997 -40.181 -54.970 1.00 36.78 170 ASP A O 1
ATOM 1382 N N . ALA A 1 171 ? -25.120 -40.202 -55.420 1.00 42.56 171 ALA A N 1
ATOM 1383 C CA . ALA A 1 171 ? -26.084 -40.255 -56.528 1.00 42.56 171 ALA A CA 1
ATOM 1384 C C . ALA A 1 171 ? -25.644 -41.131 -57.729 1.00 42.56 171 ALA A C 1
ATOM 1386 O O . ALA A 1 171 ? -24.640 -40.856 -58.374 1.00 42.56 171 ALA A O 1
ATOM 1387 N N . ARG A 1 172 ? -26.541 -42.084 -58.070 1.00 37.53 172 ARG A N 1
ATOM 1388 C CA . ARG A 1 172 ? -26.679 -42.935 -59.286 1.00 37.53 172 ARG A CA 1
ATOM 1389 C C . ARG A 1 172 ? -25.863 -44.243 -59.287 1.00 37.53 172 ARG A C 1
ATOM 1391 O O . ARG A 1 172 ? -24.647 -44.227 -59.295 1.00 37.53 172 ARG A O 1
ATOM 1398 N N . ALA A 1 173 ? -26.484 -45.411 -59.091 1.00 43.69 173 ALA A N 1
ATOM 1399 C CA . ALA A 1 173 ? -27.385 -46.170 -59.981 1.00 43.69 173 ALA A CA 1
ATOM 1400 C C . ALA A 1 173 ? -26.682 -46.761 -61.218 1.00 43.69 173 ALA A C 1
ATOM 1402 O O . ALA A 1 173 ? -26.465 -46.044 -62.190 1.00 43.69 173 ALA A O 1
ATOM 1403 N N . SER A 1 174 ? -26.431 -48.077 -61.222 1.00 44.53 174 SER A N 1
ATOM 1404 C CA . SER A 1 174 ? -27.095 -49.058 -62.109 1.00 44.53 174 SER A CA 1
ATOM 1405 C C . SER A 1 174 ? -26.428 -50.441 -62.030 1.00 44.53 174 SER A C 1
ATOM 1407 O O . SER A 1 174 ? -25.213 -50.566 -61.946 1.00 44.53 174 SER A O 1
ATOM 1409 N N . ARG A 1 175 ? -27.303 -51.447 -62.046 1.00 39.22 175 ARG A N 1
ATOM 1410 C CA . ARG A 1 175 ? -27.130 -52.906 -62.186 1.00 39.22 175 ARG A CA 1
ATOM 1411 C C . ARG A 1 175 ? -26.469 -53.302 -63.530 1.00 39.22 175 ARG A C 1
ATOM 1413 O O . ARG A 1 175 ? -26.386 -52.425 -64.392 1.00 39.22 175 ARG A O 1
ATOM 1420 N N . PRO A 1 176 ? -26.011 -54.556 -63.750 1.00 57.41 176 PRO A N 1
ATOM 1421 C CA . PRO A 1 176 ? -26.775 -55.819 -63.630 1.00 57.41 176 PRO A CA 1
ATOM 1422 C C . PRO A 1 176 ? -26.412 -56.690 -62.429 1.00 57.41 176 PRO A C 1
ATOM 1424 O O . PRO A 1 176 ? -25.204 -56.852 -62.156 1.00 57.41 176 PRO A O 1
#

Secondary structure (DSSP, 8-state):
--HHHHHHHHHHTTTPBB-TT-EETTTEE-HHHHHHHHHHHHHSS-SSPPPP--TTHHHHH---HHHHHHHHHSEEE-TT---TTPEEEE-SSTTS---EEEEEEETTEEEEE-TTSBEEEEE--HHHHTTEEEEEE----TTS---------------PPPP-------------

Radius of gyration: 24.45 Å; chains: 1; bounding box: 47×73×79 Å

Sequence (176 aa):
MRRGEIVEAARLWLGTPYHHQASLQGIGCDCLGLVRGIWRDLLGEEPEAPPPYSPYWAESLRQETLATAAMRHLQPVAGGGERPGDVLLFRWREHLPAKHCAILSEPDRIIHAHDGAVVAEVAFTPWWRRHLSDAFLPRQSRDRPLRGPDRLHQADLGRWPRTRREHRHDARASRP